Protein AF-A0A6C0B3F9-F1 (afdb_monomer_lite)

Foldseek 3Di:
DEEEEAPDDPLVVLCVVWPDEQCPPQLVCSLVVLVVCLVPPQATEYENEEDLDQVRHDPVSLVSNVSSLVRYHYYYYYNDPVSNDPSVVVSHPYYHDDDPPDPDPPPDCPPDDDPDDD

Structure (mmCIF, N/CA/C/O backbone):
data_AF-A0A6C0B3F9-F1
#
_entry.id   AF-A0A6C0B3F9-F1
#
loop_
_atom_site.group_PDB
_ato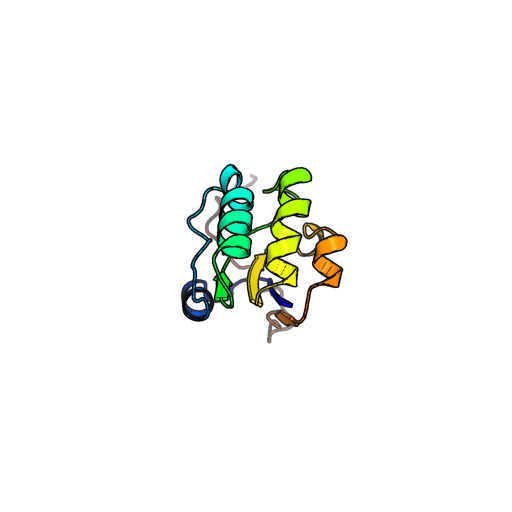m_site.id
_atom_site.type_symbol
_atom_site.label_atom_id
_atom_site.label_alt_id
_atom_site.label_comp_id
_atom_site.label_asym_id
_atom_site.label_entity_id
_atom_site.label_seq_id
_atom_site.pdbx_PDB_ins_code
_atom_site.Cartn_x
_atom_site.Cartn_y
_atom_si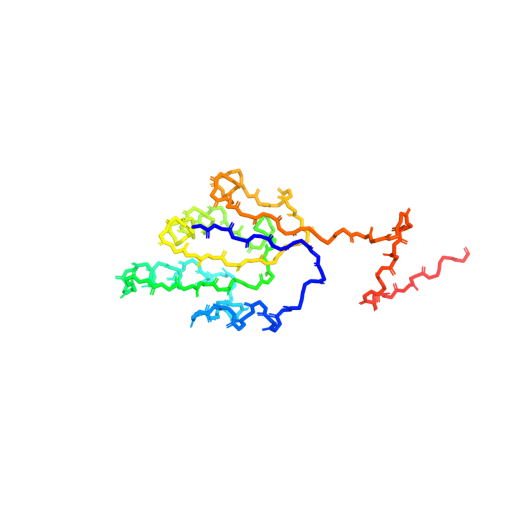te.Cartn_z
_atom_site.occupancy
_atom_site.B_iso_or_equiv
_atom_site.auth_seq_id
_atom_site.auth_comp_id
_atom_site.auth_asym_id
_atom_site.auth_atom_id
_atom_site.pdbx_PDB_model_num
ATOM 1 N N . MET A 1 1 ? 0.200 5.330 7.526 1.00 89.94 1 MET A N 1
ATOM 2 C CA . MET A 1 1 ? 1.395 4.638 8.054 1.00 89.94 1 MET A CA 1
ATOM 3 C C . MET A 1 1 ? 1.841 3.627 7.011 1.00 89.94 1 MET A C 1
ATOM 5 O O . MET A 1 1 ? 1.064 2.725 6.718 1.00 89.94 1 MET A O 1
ATOM 9 N N . LEU A 1 2 ? 3.006 3.812 6.378 1.00 97.25 2 LEU A N 1
ATOM 10 C CA . LEU A 1 2 ? 3.464 2.939 5.287 1.00 97.25 2 LEU A CA 1
ATOM 11 C C . LEU A 1 2 ? 4.559 1.968 5.754 1.00 97.25 2 LEU A C 1
ATOM 13 O O . LEU A 1 2 ? 5.630 2.387 6.187 1.00 97.25 2 LEU A O 1
ATOM 17 N N . HIS A 1 3 ? 4.293 0.673 5.606 1.00 97.00 3 HIS A N 1
ATOM 18 C CA . HIS A 1 3 ? 5.222 -0.432 5.820 1.00 97.00 3 HIS A CA 1
ATOM 19 C C . HIS A 1 3 ? 5.731 -0.937 4.469 1.00 97.00 3 HIS A C 1
ATOM 21 O O . HIS A 1 3 ? 4.965 -1.469 3.660 1.00 97.00 3 HIS A O 1
ATOM 27 N N . VAL A 1 4 ? 7.032 -0.784 4.229 1.00 96.38 4 VAL A N 1
ATOM 28 C CA . VAL A 1 4 ? 7.670 -1.159 2.960 1.00 96.38 4 VAL A CA 1
ATOM 29 C C . VAL A 1 4 ? 8.553 -2.379 3.166 1.00 96.38 4 VAL A C 1
ATOM 31 O O . VAL A 1 4 ? 9.428 -2.366 4.027 1.00 96.38 4 VAL A O 1
ATOM 34 N N . TYR A 1 5 ? 8.348 -3.414 2.361 1.00 94.56 5 TYR A N 1
ATOM 35 C CA . TYR A 1 5 ? 9.119 -4.654 2.387 1.00 94.56 5 TYR A CA 1
ATOM 36 C C . TYR A 1 5 ? 10.024 -4.726 1.156 1.00 94.56 5 TYR A C 1
ATOM 38 O O . TYR A 1 5 ? 9.531 -4.715 0.028 1.00 94.56 5 TYR A O 1
ATOM 46 N N . LEU A 1 6 ? 11.338 -4.800 1.374 1.00 90.19 6 LEU A N 1
ATOM 47 C CA . LEU A 1 6 ? 12.333 -4.967 0.317 1.00 90.19 6 LEU A CA 1
ATOM 48 C C . LEU A 1 6 ? 12.736 -6.436 0.188 1.00 90.19 6 LEU A C 1
ATOM 50 O O . LEU A 1 6 ? 13.299 -6.989 1.132 1.00 90.19 6 LEU A O 1
ATOM 54 N N . TYR A 1 7 ? 12.533 -7.000 -1.010 1.00 75.94 7 TYR A N 1
ATOM 55 C CA . TYR A 1 7 ? 12.922 -8.361 -1.424 1.00 75.94 7 TYR A CA 1
ATOM 56 C C . TYR A 1 7 ? 12.281 -9.516 -0.635 1.00 75.94 7 TYR A C 1
ATOM 58 O O . TYR A 1 7 ? 12.077 -9.420 0.565 1.00 75.94 7 TYR A O 1
ATOM 66 N N . ASP A 1 8 ? 12.024 -10.639 -1.320 1.00 69.12 8 ASP A N 1
ATOM 67 C CA . ASP A 1 8 ? 11.819 -12.011 -0.797 1.00 69.12 8 ASP A CA 1
ATOM 68 C C . ASP A 1 8 ? 11.177 -12.141 0.606 1.00 69.12 8 ASP A C 1
ATOM 70 O O . ASP A 1 8 ? 11.617 -12.911 1.470 1.00 69.12 8 ASP A O 1
ATOM 74 N N . HIS A 1 9 ? 10.141 -11.338 0.841 1.00 80.69 9 HIS A N 1
ATOM 75 C CA . HIS A 1 9 ? 9.211 -11.489 1.944 1.00 80.69 9 HIS A CA 1
ATOM 76 C C . HIS A 1 9 ? 8.042 -12.334 1.447 1.00 80.69 9 HIS A C 1
ATOM 78 O O . HIS A 1 9 ? 7.580 -12.159 0.318 1.00 80.69 9 HIS A O 1
ATOM 84 N N . SER A 1 10 ? 7.545 -13.235 2.296 1.00 88.06 10 SER A N 1
ATOM 85 C CA . SER A 1 10 ? 6.404 -14.078 1.948 1.00 88.06 10 SER A CA 1
ATOM 86 C C . SER A 1 10 ? 5.178 -13.212 1.667 1.00 88.06 10 SER A C 1
ATOM 88 O O . SER A 1 10 ? 4.601 -12.603 2.570 1.00 88.06 10 SER A O 1
ATOM 90 N N . PHE A 1 11 ? 4.778 -13.162 0.396 1.00 90.38 11 PHE A N 1
ATOM 91 C CA . PHE A 1 11 ? 3.601 -12.425 -0.050 1.00 90.38 11 PHE A CA 1
ATOM 92 C C . PHE A 1 11 ? 2.349 -12.858 0.716 1.00 90.38 11 PHE A C 1
ATOM 94 O O . PHE A 1 11 ? 1.559 -12.017 1.135 1.00 90.38 11 PHE A O 1
ATOM 101 N N . GLU A 1 12 ? 2.191 -14.165 0.940 1.00 91.62 12 GLU A N 1
ATOM 102 C CA . GLU A 1 12 ? 1.023 -14.721 1.621 1.00 91.62 12 GLU A CA 1
ATOM 103 C C . GLU A 1 12 ? 0.961 -14.291 3.091 1.00 91.62 12 GLU A C 1
ATOM 105 O O . GLU A 1 12 ? -0.097 -13.882 3.564 1.00 91.62 12 GLU A O 1
ATOM 110 N N . GLU A 1 13 ? 2.094 -14.298 3.797 1.00 90.56 13 GLU A N 1
ATOM 111 C CA . GLU A 1 13 ? 2.154 -13.831 5.189 1.00 90.56 13 GLU A CA 1
ATOM 112 C C . GLU A 1 13 ? 1.831 -12.340 5.302 1.00 90.56 13 GLU A C 1
ATOM 114 O O . GLU A 1 13 ? 1.144 -11.920 6.232 1.00 90.56 13 GLU A O 1
ATOM 119 N N . LEU A 1 14 ? 2.318 -11.523 4.363 1.00 91.81 14 LEU A N 1
ATOM 120 C CA . LEU A 1 14 ? 2.032 -10.089 4.352 1.00 91.81 14 LEU A CA 1
ATOM 121 C C . LEU A 1 14 ? 0.576 -9.805 3.999 1.00 91.81 14 LEU A C 1
ATOM 123 O O . LEU A 1 14 ? -0.059 -8.980 4.654 1.00 91.81 14 LEU A O 1
ATOM 127 N N . ARG A 1 15 ? 0.024 -10.532 3.027 1.00 94.56 15 ARG A N 1
ATOM 128 C CA . ARG A 1 15 ? -1.384 -10.427 2.648 1.00 94.56 15 ARG A CA 1
ATOM 129 C C . ARG A 1 15 ? -2.310 -10.716 3.827 1.00 94.56 15 ARG A C 1
ATOM 131 O O . ARG A 1 15 ? -3.292 -10.007 4.007 1.00 94.56 15 ARG A O 1
ATOM 138 N N . GLN A 1 16 ? -1.981 -11.708 4.653 1.00 94.69 16 GLN A N 1
ATOM 139 C CA . GLN A 1 16 ? -2.777 -12.080 5.829 1.00 94.69 16 GLN A CA 1
ATOM 140 C C . GLN A 1 16 ? -2.825 -11.000 6.921 1.00 94.69 16 GLN A C 1
ATOM 142 O O . GLN A 1 16 ? -3.713 -11.043 7.770 1.00 94.69 16 GLN A O 1
ATOM 147 N N . LYS A 1 17 ? -1.909 -10.021 6.907 1.00 90.69 17 LYS A N 1
ATOM 148 C CA . LYS A 1 17 ? -1.945 -8.877 7.836 1.00 90.69 17 LYS A CA 1
ATOM 149 C C . LYS A 1 17 ? -2.992 -7.838 7.448 1.00 90.69 17 LYS A C 1
ATOM 151 O O . LYS A 1 17 ? -3.428 -7.069 8.300 1.00 90.69 17 LYS A O 1
ATOM 156 N N . ALA A 1 18 ? -3.382 -7.792 6.177 1.00 95.81 18 ALA A N 1
ATOM 157 C CA . ALA A 1 18 ? -4.292 -6.778 5.680 1.00 95.81 18 ALA A CA 1
ATOM 158 C C . ALA A 1 18 ? -5.758 -7.174 5.829 1.00 95.81 18 ALA A C 1
ATOM 160 O O . ALA A 1 18 ? -6.155 -8.325 5.664 1.00 95.81 18 ALA A O 1
ATOM 161 N N . THR A 1 19 ? -6.583 -6.164 6.094 1.00 97.12 19 TH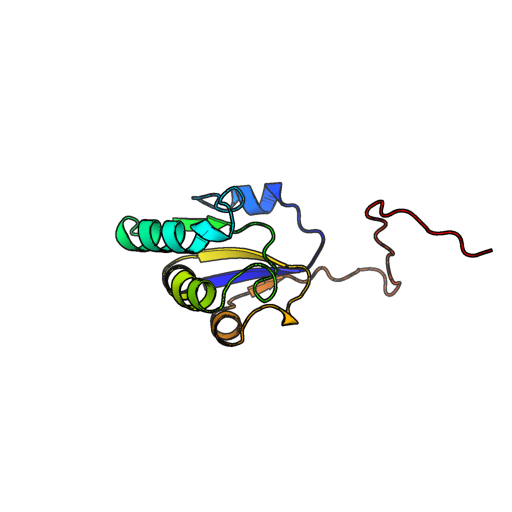R A N 1
ATOM 162 C CA . THR A 1 19 ? -8.041 -6.288 6.057 1.00 97.12 19 THR A CA 1
ATOM 163 C C . THR A 1 19 ? -8.548 -6.296 4.616 1.00 97.12 19 THR A C 1
ATOM 165 O O . THR A 1 19 ? -9.549 -6.943 4.322 1.00 97.12 19 THR A O 1
ATOM 168 N N . ILE A 1 20 ? -7.869 -5.566 3.724 1.00 97.38 20 ILE A N 1
ATOM 169 C CA . ILE A 1 20 ? -8.226 -5.450 2.309 1.00 97.38 20 ILE A CA 1
ATOM 170 C C . ILE A 1 20 ? -6.989 -5.743 1.453 1.00 97.38 20 ILE A C 1
ATOM 172 O O . ILE A 1 20 ? -5.974 -5.046 1.529 1.00 97.38 20 ILE A O 1
ATOM 176 N N . ASP A 1 21 ? -7.100 -6.780 0.624 1.00 97.19 21 ASP A N 1
ATOM 177 C CA . ASP A 1 21 ? -6.093 -7.157 -0.366 1.00 97.19 21 ASP A CA 1
ATOM 178 C C . ASP A 1 21 ? -6.297 -6.357 -1.661 1.00 97.19 21 ASP A C 1
ATOM 180 O O . ASP A 1 21 ? -7.210 -6.631 -2.441 1.00 97.19 21 ASP A O 1
ATOM 184 N N . MET A 1 22 ? -5.429 -5.374 -1.889 1.00 97.19 22 MET A N 1
ATOM 185 C CA . MET A 1 22 ? -5.438 -4.516 -3.077 1.00 97.19 22 MET A CA 1
ATOM 186 C C . MET A 1 22 ? -4.537 -5.060 -4.191 1.00 97.19 22 MET A C 1
ATOM 188 O O . MET A 1 22 ? -4.557 -4.531 -5.298 1.00 97.19 22 MET A O 1
ATOM 192 N N . SER A 1 23 ? -3.763 -6.121 -3.935 1.00 95.31 23 SER A N 1
ATOM 193 C CA . SER A 1 23 ? -2.757 -6.645 -4.874 1.00 95.31 23 SER A CA 1
ATOM 194 C C . SER A 1 23 ? -3.342 -7.202 -6.176 1.00 95.31 23 SER A C 1
ATOM 196 O O . SER A 1 23 ? -2.632 -7.391 -7.160 1.00 95.31 23 SER A O 1
ATOM 198 N N . LYS A 1 24 ? -4.650 -7.471 -6.189 1.00 92.12 24 LYS A N 1
ATOM 199 C CA . LYS A 1 24 ? -5.393 -7.961 -7.357 1.00 92.12 24 LYS A CA 1
ATOM 200 C C . LYS A 1 24 ? -6.036 -6.845 -8.171 1.00 92.12 24 LYS A C 1
ATOM 202 O O . LYS A 1 24 ? -6.628 -7.123 -9.215 1.00 92.12 24 LYS A O 1
ATOM 207 N N . ILE A 1 25 ? -5.981 -5.608 -7.681 1.00 95.50 25 ILE A N 1
ATOM 208 C CA . ILE A 1 25 ? -6.550 -4.457 -8.369 1.00 95.50 25 ILE A CA 1
ATOM 209 C C . ILE A 1 25 ? -5.564 -4.028 -9.458 1.00 95.50 25 ILE A C 1
ATOM 211 O O . ILE A 1 25 ? -4.405 -3.750 -9.149 1.00 95.50 25 ILE A O 1
ATOM 215 N N . PRO A 1 26 ? -5.996 -3.966 -10.731 1.00 94.31 26 PRO A N 1
ATOM 216 C CA . PRO A 1 26 ? -5.166 -3.426 -11.799 1.00 94.31 26 PRO A CA 1
ATOM 217 C C . PRO A 1 26 ? -4.669 -2.020 -11.462 1.00 94.31 26 PRO A C 1
ATOM 219 O O . PRO A 1 26 ? -5.407 -1.211 -10.894 1.00 94.31 26 PRO A O 1
ATOM 222 N N . THR A 1 27 ? -3.414 -1.727 -11.792 1.00 91.75 27 THR A N 1
ATOM 223 C CA . THR A 1 27 ? -2.737 -0.514 -11.321 1.00 91.75 27 THR A CA 1
ATOM 224 C C . THR A 1 27 ? -3.390 0.781 -11.817 1.00 91.75 27 THR A C 1
ATOM 226 O O . THR A 1 27 ? -3.406 1.779 -11.098 1.00 91.75 27 THR A O 1
ATOM 229 N N . ASP A 1 28 ? -4.018 0.747 -12.992 1.00 91.75 28 ASP A N 1
ATOM 230 C CA . ASP A 1 28 ? -4.816 1.837 -13.562 1.00 91.75 28 ASP A CA 1
ATOM 231 C C . ASP A 1 28 ? -6.080 2.160 -12.745 1.00 91.75 28 ASP A C 1
ATOM 233 O O . ASP A 1 28 ? -6.565 3.287 -12.795 1.00 91.75 28 ASP A O 1
ATOM 237 N N . ARG A 1 29 ? -6.579 1.207 -11.947 1.00 96.31 29 ARG A N 1
ATOM 238 C CA . ARG A 1 29 ? -7.757 1.362 -11.072 1.00 96.31 29 ARG A CA 1
ATOM 239 C C . ARG A 1 29 ? -7.421 1.463 -9.586 1.00 96.31 29 ARG A C 1
ATOM 241 O O . ARG A 1 29 ? -8.300 1.750 -8.776 1.00 96.31 29 ARG A O 1
ATOM 248 N N . LEU A 1 30 ? -6.159 1.254 -9.211 1.00 97.31 30 LEU A N 1
ATOM 249 C CA . LEU A 1 30 ? -5.727 1.235 -7.811 1.00 97.31 30 LEU A CA 1
ATOM 250 C C . LEU A 1 30 ? -6.037 2.554 -7.087 1.00 97.31 30 LEU A C 1
ATOM 252 O O . LEU A 1 30 ? -6.455 2.541 -5.930 1.00 97.31 30 LEU A O 1
ATOM 256 N N . ALA A 1 31 ? -5.869 3.689 -7.772 1.00 97.81 31 ALA A N 1
ATOM 257 C CA . ALA A 1 31 ? -6.170 5.006 -7.215 1.00 97.81 31 ALA A CA 1
ATOM 258 C C . ALA A 1 31 ? -7.668 5.208 -6.944 1.00 97.81 31 ALA A C 1
ATOM 260 O O . ALA A 1 31 ? -8.026 5.752 -5.901 1.00 97.81 31 ALA A O 1
ATOM 261 N N . ASP A 1 32 ? -8.534 4.743 -7.846 1.00 98.06 32 ASP A N 1
ATOM 262 C CA . ASP A 1 32 ? -9.986 4.842 -7.674 1.00 98.06 32 ASP A CA 1
ATOM 263 C C . ASP A 1 32 ? -10.456 3.992 -6.489 1.00 98.06 32 ASP A C 1
ATOM 265 O O . ASP A 1 32 ? -11.244 4.453 -5.663 1.00 98.06 32 ASP A O 1
ATOM 269 N N . GLU A 1 33 ? -9.912 2.782 -6.349 1.00 98.19 33 GLU A N 1
ATOM 270 C CA . GLU A 1 33 ? -10.245 1.912 -5.222 1.00 98.19 33 GLU A CA 1
ATOM 271 C C . GLU A 1 33 ? -9.737 2.482 -3.889 1.00 98.19 33 GLU A C 1
ATOM 273 O O . GLU A 1 33 ? -10.448 2.456 -2.885 1.00 98.19 33 GLU A O 1
ATOM 278 N N . CYS A 1 34 ? -8.547 3.090 -3.877 1.00 98.06 34 CYS A N 1
ATOM 279 C CA . CYS A 1 34 ? -8.054 3.816 -2.706 1.00 98.06 34 CYS A CA 1
ATOM 280 C C . CYS A 1 34 ? -8.993 4.962 -2.305 1.00 98.06 34 CYS A C 1
ATOM 282 O O . CYS A 1 34 ? -9.294 5.116 -1.120 1.00 98.06 34 CYS A O 1
ATOM 284 N N . ASP A 1 35 ? -9.481 5.746 -3.269 1.00 98.25 35 ASP A N 1
ATOM 285 C CA . ASP A 1 35 ? -10.406 6.849 -3.000 1.00 98.25 35 ASP A CA 1
ATOM 286 C C . ASP A 1 35 ? -11.747 6.334 -2.450 1.00 98.25 35 ASP A C 1
ATOM 288 O O . ASP A 1 35 ? -12.252 6.867 -1.456 1.00 98.25 35 ASP A O 1
ATOM 292 N N . ASN A 1 36 ? -12.281 5.247 -3.016 1.00 98.12 36 ASN A N 1
ATOM 293 C CA . ASN A 1 36 ? -13.483 4.581 -2.509 1.00 98.12 36 ASN A CA 1
ATOM 294 C C . ASN A 1 36 ? -13.300 4.122 -1.057 1.00 98.12 36 ASN A C 1
ATOM 296 O O . ASN A 1 36 ? -14.151 4.387 -0.202 1.00 98.12 36 ASN A O 1
ATOM 300 N N . ILE A 1 37 ? -12.177 3.475 -0.743 1.00 97.94 37 ILE A N 1
ATOM 301 C CA . ILE A 1 37 ? -11.888 3.006 0.614 1.00 97.94 37 ILE A CA 1
ATOM 302 C C . ILE A 1 37 ? -11.760 4.187 1.576 1.00 97.94 37 ILE A C 1
ATOM 304 O O . ILE A 1 37 ? -12.362 4.165 2.651 1.00 97.94 37 ILE A O 1
ATOM 308 N N . VAL A 1 38 ? -11.044 5.245 1.184 1.00 97.88 38 VAL A N 1
ATOM 309 C CA . VAL A 1 38 ? -10.901 6.468 1.985 1.00 97.88 38 VAL A CA 1
ATOM 310 C C . VAL A 1 38 ? -12.258 7.086 2.312 1.00 97.88 38 VAL A C 1
ATOM 312 O O . VAL A 1 38 ? -12.437 7.552 3.438 1.00 97.88 38 VAL A O 1
ATOM 315 N N . GLN A 1 39 ? -13.218 7.069 1.390 1.00 97.75 39 GLN A N 1
ATOM 316 C CA . GLN A 1 39 ? -14.549 7.633 1.621 1.00 97.75 39 GLN A CA 1
ATOM 317 C C . GLN A 1 39 ? -15.418 6.777 2.554 1.00 97.75 39 GLN A C 1
ATOM 319 O O . GLN A 1 39 ? -16.121 7.325 3.401 1.00 97.75 39 GLN A O 1
ATOM 324 N N . HIS A 1 40 ? -15.359 5.449 2.435 1.00 97.50 40 HIS A N 1
ATOM 325 C CA . HIS A 1 40 ? -16.338 4.560 3.076 1.00 97.50 40 HIS A CA 1
ATOM 326 C C . HIS A 1 40 ? -15.824 3.871 4.346 1.00 97.50 40 HIS A C 1
ATOM 328 O O . HIS A 1 40 ? -16.620 3.494 5.208 1.00 97.50 40 HIS A O 1
ATOM 334 N N . HIS A 1 41 ? -14.507 3.730 4.506 1.00 96.75 41 HIS A N 1
ATOM 335 C CA . HIS A 1 41 ? -13.915 3.015 5.634 1.00 96.75 41 HIS A CA 1
ATOM 336 C C . HIS A 1 41 ? -13.399 3.981 6.706 1.00 96.75 41 HIS A C 1
ATOM 338 O O . HIS A 1 41 ? -12.757 5.004 6.434 1.00 96.75 41 HIS A O 1
ATOM 344 N N . LYS A 1 42 ? -13.686 3.642 7.968 1.00 95.25 42 LYS A N 1
ATOM 345 C CA . LYS A 1 42 ? -13.180 4.374 9.140 1.00 95.25 42 LYS A CA 1
ATOM 346 C C . LYS A 1 42 ? -11.768 3.933 9.522 1.00 95.25 42 LYS A C 1
ATOM 348 O O . LYS A 1 42 ? -10.958 4.774 9.885 1.00 95.25 42 LYS A O 1
ATOM 353 N N . SER A 1 43 ? -11.494 2.634 9.424 1.00 95.62 43 SER A N 1
ATOM 354 C CA . SER A 1 43 ? -10.200 2.010 9.693 1.00 95.62 43 SER A CA 1
ATOM 355 C C . SER A 1 43 ? -10.080 0.738 8.856 1.00 95.62 43 SER A C 1
ATOM 357 O O . SER A 1 43 ? -11.064 0.011 8.711 1.00 95.62 43 SER A O 1
ATOM 359 N N . CYS A 1 44 ? -8.900 0.499 8.295 1.00 97.06 44 CYS A N 1
ATOM 360 C CA . CYS A 1 44 ? -8.533 -0.727 7.598 1.00 97.06 44 CYS A CA 1
ATOM 361 C C . CYS A 1 44 ? -7.009 -0.806 7.460 1.00 97.06 44 CYS A C 1
ATOM 363 O O . CYS A 1 44 ? -6.323 0.217 7.526 1.00 97.06 44 CYS A O 1
ATOM 365 N N . ILE A 1 45 ? -6.510 -2.016 7.221 1.00 98.06 45 ILE A N 1
ATOM 366 C CA . ILE A 1 45 ? -5.127 -2.273 6.818 1.00 98.06 45 ILE A CA 1
ATOM 367 C C . ILE A 1 45 ? -5.146 -2.690 5.348 1.00 98.06 45 ILE A C 1
ATOM 369 O O . ILE A 1 45 ? -5.868 -3.624 4.984 1.00 98.06 45 ILE A O 1
ATOM 373 N N . LEU A 1 46 ? -4.386 -1.993 4.507 1.00 98.25 46 LEU A N 1
ATOM 374 C CA . LEU A 1 46 ? -4.314 -2.245 3.069 1.00 98.25 46 LEU A CA 1
ATOM 375 C C . LEU A 1 46 ? -3.040 -3.008 2.721 1.00 98.25 46 LEU A C 1
ATOM 377 O O . LEU A 1 46 ? -1.965 -2.687 3.225 1.00 98.25 46 LEU A O 1
ATOM 381 N N . PHE A 1 47 ? -3.141 -3.967 1.806 1.00 98.06 47 PHE A N 1
ATOM 382 C CA . PHE A 1 47 ? -1.974 -4.600 1.195 1.00 98.06 47 PHE A CA 1
ATOM 383 C C . PHE A 1 47 ? -1.948 -4.329 -0.302 1.00 98.06 47 PHE A C 1
ATOM 385 O O . PHE A 1 47 ? -2.800 -4.823 -1.034 1.00 98.06 47 PHE A O 1
ATOM 392 N N . PHE A 1 48 ? -0.967 -3.553 -0.758 1.00 97.06 48 PHE A N 1
ATOM 393 C CA . PHE A 1 48 ? -0.803 -3.206 -2.173 1.00 97.06 48 PHE A CA 1
ATOM 394 C C . PHE A 1 48 ? -0.109 -4.300 -2.989 1.00 97.06 48 PHE A C 1
ATOM 396 O O . PHE A 1 48 ? -0.119 -4.239 -4.214 1.00 97.06 48 PHE A O 1
ATOM 403 N N . GLY A 1 49 ? 0.461 -5.321 -2.344 1.00 95.06 49 GLY A N 1
ATOM 404 C CA . GLY A 1 49 ? 1.263 -6.323 -3.040 1.00 95.06 49 GLY A CA 1
ATOM 405 C C . GLY A 1 49 ? 2.576 -5.743 -3.561 1.00 95.06 49 GLY A C 1
ATOM 406 O O . GLY A 1 49 ? 3.158 -4.859 -2.930 1.00 95.06 49 GLY A O 1
ATOM 407 N N . TYR A 1 50 ? 3.044 -6.270 -4.694 1.00 93.94 50 TYR A N 1
ATOM 408 C CA . TYR A 1 50 ? 4.226 -5.763 -5.387 1.00 93.94 50 TYR A CA 1
ATOM 409 C C . TYR A 1 50 ? 3.890 -4.475 -6.135 1.00 93.94 50 TYR A C 1
ATOM 411 O O . TYR A 1 50 ? 3.017 -4.472 -7.003 1.00 93.94 50 TYR A O 1
ATOM 419 N N . LEU A 1 51 ? 4.590 -3.392 -5.799 1.00 94.44 51 LEU A N 1
ATOM 420 C CA . LEU A 1 51 ? 4.367 -2.084 -6.395 1.00 94.44 51 LEU A CA 1
ATOM 421 C C . LEU A 1 51 ? 5.672 -1.283 -6.464 1.00 94.44 51 LEU A C 1
ATOM 423 O O . LEU A 1 51 ? 6.100 -0.692 -5.474 1.00 94.44 51 LEU A O 1
ATOM 427 N N . ASP A 1 52 ? 6.265 -1.207 -7.652 1.00 94.38 52 ASP A N 1
ATOM 428 C CA . ASP A 1 52 ? 7.353 -0.270 -7.940 1.00 94.38 52 ASP A CA 1
ATOM 429 C C . ASP A 1 52 ? 6.756 1.018 -8.523 1.00 94.38 52 ASP A C 1
ATOM 431 O O . ASP A 1 52 ? 6.474 1.133 -9.719 1.00 94.38 52 ASP A O 1
ATOM 435 N N . VAL A 1 53 ? 6.495 1.974 -7.628 1.00 93.56 53 VAL A N 1
ATOM 436 C CA . VAL A 1 53 ? 5.620 3.136 -7.858 1.00 93.56 53 VAL A CA 1
ATOM 437 C C . VAL A 1 53 ? 6.009 3.918 -9.112 1.00 93.56 53 VAL A C 1
ATOM 439 O O . VAL A 1 53 ? 5.170 4.088 -9.990 1.00 93.56 53 VAL A O 1
ATOM 442 N N . GLY A 1 54 ? 7.281 4.301 -9.236 1.00 90.81 54 GLY A N 1
ATOM 443 C CA . GLY A 1 54 ? 7.772 5.128 -10.340 1.00 90.81 54 GLY A CA 1
ATOM 444 C C . GLY A 1 54 ? 7.738 4.478 -11.728 1.00 90.81 54 GLY A C 1
ATOM 445 O O . GLY A 1 54 ? 7.990 5.170 -12.712 1.00 90.81 54 GLY A O 1
ATOM 446 N N . TRP A 1 55 ? 7.437 3.179 -11.833 1.00 90.56 55 TRP A N 1
ATOM 447 C CA . TRP A 1 55 ? 7.208 2.515 -13.125 1.00 90.56 55 TRP A CA 1
ATOM 448 C C . TRP A 1 55 ? 5.776 2.040 -13.320 1.00 90.56 55 TRP A C 1
ATOM 450 O O . TRP A 1 55 ? 5.328 1.926 -14.458 1.00 90.56 55 TRP A O 1
ATOM 460 N N . MET A 1 56 ? 5.066 1.729 -12.237 1.00 94.25 56 MET A N 1
ATOM 461 C CA . MET A 1 56 ? 3.737 1.130 -12.314 1.00 94.25 56 MET A CA 1
ATOM 462 C C . MET A 1 56 ? 2.612 2.165 -12.236 1.00 94.25 56 MET A C 1
ATOM 464 O O . MET A 1 56 ? 1.511 1.888 -12.707 1.00 94.25 56 MET A O 1
ATOM 468 N N . LEU A 1 57 ? 2.852 3.339 -11.645 1.00 95.38 57 LEU A N 1
ATOM 469 C CA . LEU A 1 57 ? 1.826 4.354 -11.417 1.00 95.38 57 LEU A CA 1
ATOM 470 C C . LEU A 1 57 ? 2.081 5.631 -12.212 1.00 95.38 57 LEU A C 1
ATOM 472 O O . LEU A 1 57 ? 3.197 6.129 -12.310 1.00 95.38 57 LEU A O 1
ATOM 476 N N . ASP A 1 58 ? 0.993 6.216 -12.710 1.00 94.69 58 ASP A N 1
ATOM 477 C CA . ASP A 1 58 ? 1.018 7.583 -13.215 1.00 94.69 58 ASP A CA 1
ATOM 478 C C . ASP A 1 58 ? 1.170 8.581 -12.054 1.00 94.69 58 ASP A C 1
ATOM 480 O O . ASP A 1 58 ? 0.527 8.404 -11.011 1.00 94.69 58 ASP A O 1
ATOM 484 N N . PRO A 1 59 ? 1.862 9.724 -12.242 1.00 93.00 59 PRO A N 1
ATOM 485 C CA . PRO A 1 59 ? 2.040 10.733 -11.190 1.00 93.00 59 PRO A CA 1
ATOM 486 C C . PRO A 1 59 ? 0.728 11.231 -10.557 1.00 93.00 59 PRO A C 1
ATOM 488 O O . PRO A 1 59 ? 0.672 11.593 -9.380 1.00 93.00 59 PRO A O 1
ATOM 491 N N . LYS A 1 60 ? -0.370 11.234 -11.328 1.00 94.81 60 LYS A N 1
ATOM 492 C CA . LYS A 1 60 ? -1.709 11.581 -10.823 1.00 94.81 60 LYS A CA 1
ATOM 493 C C . LYS A 1 60 ? -2.247 10.527 -9.852 1.00 94.81 60 LYS A C 1
ATOM 495 O O . LYS A 1 60 ? -2.888 10.884 -8.865 1.00 94.81 60 LYS A O 1
ATOM 500 N N . HIS A 1 61 ? -1.998 9.249 -10.121 1.00 96.56 61 HIS A N 1
ATOM 501 C CA . HIS A 1 61 ? -2.403 8.144 -9.255 1.00 96.56 61 HIS A CA 1
ATOM 502 C C . HIS A 1 61 ? -1.560 8.113 -7.981 1.00 96.56 61 HIS A C 1
ATOM 504 O O . HIS A 1 61 ? -2.120 7.971 -6.896 1.00 96.56 61 HIS A O 1
ATOM 510 N N . GLU A 1 62 ? -0.253 8.372 -8.083 1.00 94.94 62 GLU A N 1
ATOM 511 C CA . GLU A 1 62 ? 0.634 8.495 -6.918 1.00 94.94 62 GLU A CA 1
ATOM 512 C C . GLU A 1 62 ? 0.125 9.531 -5.904 1.00 94.94 62 GLU A C 1
ATOM 514 O O . GLU A 1 62 ? 0.068 9.276 -4.695 1.00 94.94 62 GLU A O 1
ATOM 519 N N . ALA A 1 63 ? -0.274 10.708 -6.398 1.00 95.19 63 ALA A N 1
ATOM 520 C CA . ALA A 1 63 ? -0.779 11.793 -5.564 1.00 95.19 63 ALA A CA 1
ATOM 521 C C . ALA A 1 63 ? -2.086 11.420 -4.846 1.00 95.19 63 ALA A C 1
ATOM 523 O O . ALA A 1 63 ? -2.263 11.776 -3.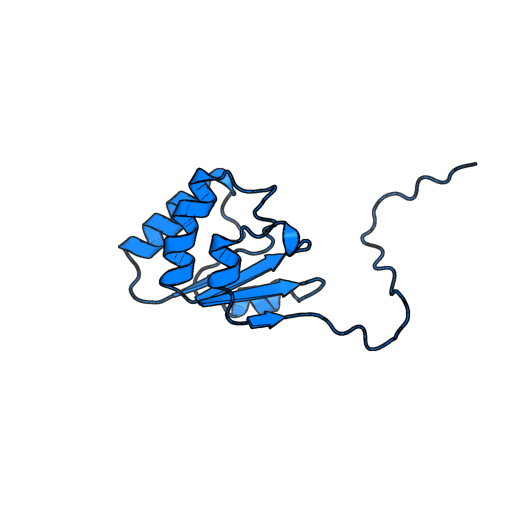680 1.00 95.19 63 ALA A O 1
ATOM 524 N N . ARG A 1 64 ? -2.983 10.689 -5.521 1.00 97.12 64 ARG A N 1
ATOM 525 C CA . ARG A 1 64 ? -4.276 10.250 -4.970 1.00 97.12 64 ARG A CA 1
ATOM 526 C C . ARG A 1 64 ? -4.105 9.154 -3.921 1.00 97.12 64 ARG A C 1
ATOM 528 O O . ARG A 1 64 ? -4.584 9.301 -2.799 1.00 97.12 64 ARG A O 1
ATOM 535 N N . ILE A 1 65 ? -3.341 8.109 -4.239 1.00 97.88 65 ILE A N 1
ATOM 536 C CA . ILE A 1 65 ? -3.097 6.966 -3.343 1.00 97.88 65 ILE A CA 1
ATOM 537 C C . ILE A 1 65 ? -2.433 7.412 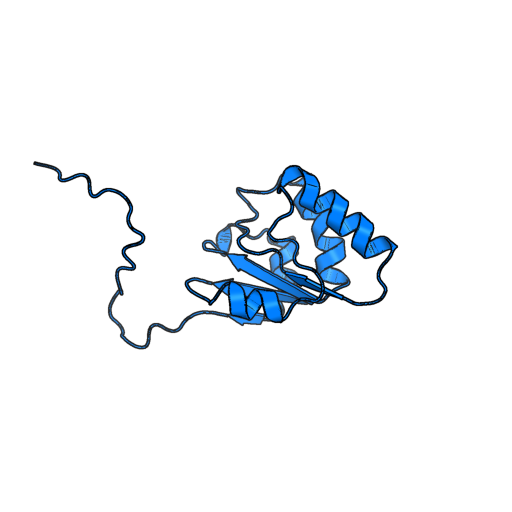-2.029 1.00 97.88 65 ILE A C 1
ATOM 539 O O . ILE A 1 65 ? -2.705 6.844 -0.969 1.00 97.88 65 ILE A O 1
ATOM 543 N N . ARG A 1 66 ? -1.642 8.496 -2.048 1.00 96.44 66 ARG A N 1
ATOM 544 C CA . ARG A 1 66 ? -1.071 9.090 -0.828 1.00 96.44 66 ARG A CA 1
ATOM 545 C C . ARG A 1 66 ? -2.125 9.412 0.240 1.00 96.44 66 ARG A C 1
ATOM 547 O O . ARG A 1 66 ? -1.824 9.334 1.430 1.00 96.44 66 ARG A O 1
ATOM 554 N N . ASN A 1 67 ? -3.356 9.747 -0.150 1.00 96.62 67 ASN A N 1
ATOM 555 C CA . ASN A 1 67 ? -4.441 10.003 0.800 1.00 96.62 67 ASN A CA 1
ATOM 556 C C . ASN A 1 67 ? -4.799 8.748 1.610 1.00 96.62 67 ASN A C 1
ATOM 558 O O . ASN A 1 67 ? -4.993 8.843 2.822 1.00 96.62 67 ASN A O 1
ATOM 562 N N . ALA A 1 68 ? -4.813 7.574 0.971 1.00 97.62 68 ALA A N 1
ATOM 563 C CA . ALA A 1 68 ? -5.007 6.300 1.658 1.00 97.62 68 ALA A CA 1
ATOM 564 C C . ALA A 1 68 ? -3.824 5.979 2.580 1.00 97.62 68 ALA A C 1
ATOM 566 O O . ALA A 1 68 ? -4.039 5.631 3.737 1.00 97.62 68 ALA A O 1
ATOM 567 N N . ILE A 1 69 ? -2.587 6.201 2.119 1.00 97.88 69 ILE A N 1
ATOM 568 C CA . ILE A 1 69 ? -1.366 5.978 2.916 1.00 97.88 69 ILE A CA 1
ATOM 569 C C . ILE A 1 69 ? -1.342 6.829 4.194 1.00 97.88 69 ILE A C 1
ATOM 571 O O . ILE A 1 69 ? -0.884 6.376 5.244 1.00 97.88 69 ILE A O 1
ATOM 575 N N . ARG A 1 70 ? -1.845 8.063 4.133 1.00 96.75 70 ARG A N 1
ATOM 576 C CA . ARG A 1 70 ? -1.929 8.960 5.297 1.00 96.75 70 ARG A CA 1
ATOM 577 C C . ARG A 1 70 ? -3.028 8.571 6.278 1.00 96.75 70 ARG A C 1
ATOM 579 O O . ARG A 1 70 ? -2.885 8.820 7.471 1.00 96.75 70 ARG A O 1
ATOM 586 N N . LYS A 1 71 ? -4.125 7.995 5.782 1.00 97.38 71 LYS A N 1
ATOM 587 C CA . LYS A 1 71 ? -5.296 7.646 6.595 1.00 97.38 71 LYS A CA 1
ATOM 588 C C . LYS A 1 71 ? -5.201 6.249 7.212 1.00 97.38 71 LYS A C 1
ATOM 590 O O . LYS A 1 71 ? -5.703 6.045 8.313 1.00 97.38 71 LYS A O 1
ATOM 595 N N . PHE A 1 72 ? -4.587 5.305 6.510 1.00 98.12 72 PHE A N 1
ATOM 596 C CA . PHE A 1 72 ? -4.601 3.888 6.856 1.00 98.12 72 PHE A CA 1
ATOM 597 C C . PHE A 1 72 ? -3.193 3.321 7.040 1.00 98.12 72 PHE A C 1
ATOM 599 O O . PHE A 1 72 ? -2.188 3.933 6.661 1.00 98.12 72 PHE A O 1
ATOM 606 N N . GLU A 1 73 ? -3.126 2.140 7.644 1.00 97.81 73 GLU A N 1
ATOM 607 C CA . GLU A 1 73 ? -1.934 1.301 7.588 1.00 97.81 73 GLU A CA 1
ATOM 608 C C . GLU A 1 73 ? -1.866 0.639 6.212 1.00 97.81 73 GLU A C 1
ATOM 610 O O . GLU A 1 73 ? -2.862 0.105 5.718 1.00 97.81 73 GLU A O 1
ATOM 615 N N . VAL A 1 74 ? -0.703 0.721 5.572 1.00 98.12 74 VAL A N 1
ATOM 616 C CA . VAL A 1 74 ? -0.485 0.193 4.227 1.00 98.12 74 VAL A CA 1
ATOM 617 C C . VAL A 1 74 ? 0.783 -0.639 4.218 1.00 98.12 74 VAL A C 1
ATOM 619 O O . VAL A 1 74 ? 1.839 -0.160 4.620 1.00 98.12 74 VAL A O 1
ATOM 622 N N . HIS A 1 75 ? 0.688 -1.860 3.706 1.00 97.62 75 HIS A N 1
ATOM 623 C CA . HIS A 1 75 ? 1.819 -2.738 3.441 1.00 97.62 75 HIS A CA 1
ATOM 624 C C . HIS A 1 75 ? 2.052 -2.830 1.935 1.00 97.62 75 HIS A C 1
ATOM 626 O O . HIS A 1 75 ? 1.120 -3.096 1.171 1.00 97.62 75 HIS A O 1
ATOM 632 N N . MET A 1 76 ? 3.298 -2.662 1.505 1.00 96.06 76 MET A N 1
ATOM 633 C CA . MET A 1 76 ? 3.689 -2.858 0.111 1.00 96.06 76 MET A CA 1
ATOM 634 C C . MET A 1 76 ? 5.044 -3.544 0.003 1.00 96.06 76 MET A C 1
ATOM 636 O O . MET A 1 76 ? 5.927 -3.335 0.835 1.00 96.06 76 MET A O 1
ATOM 640 N N . ILE A 1 77 ? 5.210 -4.336 -1.047 1.00 95.12 77 ILE A N 1
ATOM 641 C CA . ILE A 1 77 ? 6.480 -4.947 -1.417 1.00 95.12 77 ILE A CA 1
ATOM 642 C C . ILE A 1 77 ? 7.025 -4.178 -2.615 1.00 95.12 77 ILE A C 1
ATOM 644 O O . ILE A 1 77 ? 6.289 -3.863 -3.546 1.00 95.12 77 ILE A O 1
ATOM 648 N N . THR A 1 78 ? 8.313 -3.876 -2.600 1.00 93.19 78 THR A N 1
ATOM 649 C CA . THR A 1 78 ? 8.996 -3.209 -3.712 1.00 93.19 78 THR A CA 1
ATOM 650 C C . THR A 1 78 ? 10.371 -3.821 -3.888 1.00 93.19 78 THR A C 1
ATOM 652 O O . THR A 1 78 ? 10.990 -4.287 -2.927 1.00 93.19 78 THR A O 1
ATOM 655 N N . PHE A 1 79 ? 10.838 -3.849 -5.127 1.00 90.88 79 PHE A N 1
ATOM 656 C CA . PHE A 1 79 ? 12.212 -4.233 -5.435 1.00 90.88 79 PHE A CA 1
ATOM 657 C C . PHE A 1 79 ? 13.133 -3.009 -5.417 1.00 90.88 79 PHE A C 1
ATOM 659 O O . PHE A 1 79 ? 14.314 -3.121 -5.096 1.00 90.88 79 PHE A O 1
ATOM 666 N N . HIS A 1 80 ? 12.571 -1.829 -5.685 1.00 91.25 80 HIS A N 1
ATOM 667 C CA . HIS A 1 80 ? 13.319 -0.622 -6.002 1.00 91.25 80 HIS A CA 1
ATOM 668 C C . HIS A 1 80 ? 12.846 0.537 -5.122 1.00 91.25 80 HIS A C 1
ATOM 670 O O . HIS A 1 80 ? 11.918 1.273 -5.467 1.00 91.25 80 HIS A O 1
ATOM 676 N N . ILE A 1 81 ? 13.487 0.731 -3.966 1.00 91.62 81 ILE A N 1
ATOM 677 C CA . ILE A 1 81 ? 13.131 1.807 -3.022 1.00 91.62 81 ILE A CA 1
ATOM 678 C C . ILE A 1 81 ? 13.251 3.203 -3.654 1.00 91.62 81 ILE A C 1
ATOM 680 O O . ILE A 1 81 ? 12.546 4.149 -3.291 1.00 91.62 81 ILE A O 1
ATOM 684 N N . GLU A 1 82 ? 14.152 3.354 -4.617 1.00 92.31 82 GLU A N 1
ATOM 685 C CA . GLU A 1 82 ? 14.347 4.554 -5.413 1.00 92.31 82 GLU A CA 1
ATOM 686 C C . GLU A 1 82 ? 13.109 4.900 -6.242 1.00 92.31 82 GLU A C 1
ATOM 688 O O . GLU A 1 82 ? 12.824 6.090 -6.376 1.00 92.31 82 GLU A O 1
ATOM 693 N N . SER A 1 83 ? 12.332 3.896 -6.675 1.00 93.38 83 SER A N 1
ATOM 694 C CA . SER A 1 83 ? 11.087 4.080 -7.430 1.00 93.38 83 SER A CA 1
ATOM 695 C C . SER A 1 83 ? 9.982 4.733 -6.596 1.00 93.38 83 SER A C 1
ATOM 697 O O . SER A 1 83 ? 9.058 5.316 -7.156 1.00 93.38 83 SER A O 1
ATOM 699 N N . ILE A 1 84 ? 10.068 4.680 -5.260 1.00 95.69 84 ILE A N 1
ATOM 700 C CA . ILE A 1 84 ? 9.078 5.316 -4.390 1.00 95.69 84 ILE A CA 1
ATOM 701 C C . ILE A 1 84 ? 9.261 6.843 -4.445 1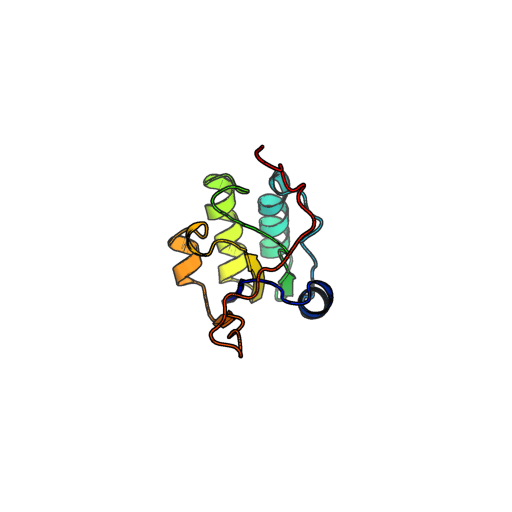.00 95.69 84 ILE A C 1
ATOM 703 O O . ILE A 1 84 ? 10.348 7.349 -4.117 1.00 95.69 84 ILE A O 1
ATOM 707 N N . PRO A 1 85 ? 8.210 7.615 -4.779 1.00 94.81 85 PRO A N 1
ATOM 708 C CA . PRO A 1 85 ? 8.290 9.064 -4.830 1.00 94.81 85 PRO A CA 1
ATOM 709 C C . PRO A 1 85 ? 8.575 9.637 -3.440 1.00 94.81 85 PRO A C 1
ATOM 711 O O . PRO A 1 85 ? 8.136 9.118 -2.411 1.00 94.81 85 PRO A O 1
ATOM 714 N N . HIS A 1 86 ? 9.294 10.761 -3.394 1.00 94.75 86 HIS A N 1
ATOM 715 C CA . HIS A 1 86 ? 9.688 11.394 -2.129 1.00 94.75 86 HIS A CA 1
ATOM 716 C C . HIS A 1 86 ? 8.483 11.715 -1.224 1.00 94.75 86 HIS A C 1
ATOM 718 O O . HIS A 1 86 ? 8.562 11.610 -0.003 1.00 94.75 86 HIS A O 1
ATOM 724 N N . SER A 1 87 ? 7.334 12.030 -1.827 1.00 94.44 87 SER A N 1
ATOM 725 C CA . SER A 1 87 ? 6.079 12.281 -1.115 1.00 94.44 87 SER A CA 1
ATOM 726 C C . SER A 1 87 ? 5.582 11.079 -0.304 1.00 94.44 87 SER A C 1
ATOM 728 O O . SER A 1 87 ? 4.977 11.295 0.742 1.00 94.44 87 SER A O 1
ATOM 730 N N . TRP A 1 88 ? 5.835 9.849 -0.757 1.00 96.56 88 TRP A N 1
ATOM 731 C CA . TRP A 1 88 ? 5.491 8.616 -0.042 1.00 96.56 88 TRP A CA 1
ATOM 732 C C . TRP A 1 88 ? 6.594 8.196 0.922 1.00 96.56 88 TRP A C 1
ATOM 734 O O . TRP A 1 88 ? 6.284 7.698 1.998 1.00 96.56 88 TRP A O 1
ATOM 744 N N . LYS A 1 89 ? 7.868 8.450 0.587 1.00 95.38 89 LYS A N 1
ATOM 745 C CA . LYS A 1 89 ? 9.007 8.191 1.489 1.00 95.38 89 LYS A CA 1
ATOM 746 C C . LYS A 1 89 ? 8.834 8.872 2.847 1.00 95.38 89 LYS A C 1
ATOM 748 O O . LYS A 1 89 ? 9.140 8.273 3.867 1.00 95.38 89 LYS A O 1
ATOM 753 N N . ASN A 1 90 ? 8.268 10.077 2.856 1.00 95.06 90 ASN A N 1
ATOM 754 C CA . ASN A 1 90 ? 7.963 10.820 4.082 1.00 95.06 90 ASN A CA 1
ATOM 755 C C . ASN A 1 90 ? 6.825 10.212 4.925 1.00 95.06 90 ASN A C 1
ATOM 757 O O . ASN A 1 90 ? 6.612 10.652 6.048 1.00 95.06 90 ASN A O 1
ATOM 761 N N . GLU A 1 91 ? 6.084 9.241 4.390 1.00 96.50 91 GLU A N 1
ATOM 762 C CA . GLU A 1 91 ? 5.009 8.521 5.086 1.00 96.50 91 GLU A CA 1
ATOM 763 C C . GLU A 1 91 ? 5.435 7.091 5.485 1.00 96.50 91 GLU A C 1
ATOM 765 O O . GLU A 1 91 ? 4.636 6.361 6.084 1.00 96.50 91 GLU A O 1
ATOM 770 N N . ILE A 1 92 ? 6.665 6.678 5.129 1.00 96.56 92 ILE A N 1
ATOM 771 C CA . ILE A 1 92 ? 7.244 5.393 5.536 1.00 96.56 92 ILE A CA 1
ATOM 772 C C . ILE A 1 92 ? 7.466 5.425 7.040 1.00 96.56 92 ILE A C 1
ATOM 774 O O . ILE A 1 92 ? 8.250 6.219 7.551 1.00 96.56 92 ILE A O 1
ATOM 778 N N . ASP A 1 93 ? 6.776 4.523 7.721 1.00 97.12 93 ASP A N 1
ATOM 779 C CA . ASP A 1 93 ? 6.950 4.274 9.143 1.00 97.12 93 ASP A CA 1
ATOM 780 C C . ASP A 1 93 ? 8.065 3.255 9.373 1.00 97.12 93 ASP A C 1
ATOM 782 O O . ASP A 1 93 ? 9.019 3.511 10.104 1.00 97.12 93 ASP A O 1
ATOM 786 N N . THR A 1 94 ? 7.987 2.122 8.671 1.00 95.19 94 THR A N 1
ATOM 787 C CA . THR A 1 94 ? 8.962 1.043 8.805 1.00 95.19 94 THR A CA 1
ATOM 788 C C . THR A 1 94 ? 9.389 0.521 7.437 1.00 95.19 94 THR A C 1
ATOM 790 O O . THR A 1 94 ? 8.562 0.143 6.603 1.00 95.19 94 THR A O 1
ATOM 793 N N . LEU A 1 95 ? 10.706 0.448 7.235 1.00 93.88 95 LEU A N 1
ATOM 794 C CA . LEU A 1 95 ? 11.336 -0.217 6.099 1.00 93.88 95 LEU A CA 1
ATOM 795 C C . LEU A 1 95 ? 11.900 -1.569 6.551 1.00 93.88 95 LEU A C 1
ATOM 797 O O . LEU A 1 95 ? 12.832 -1.625 7.352 1.00 93.88 95 LEU A O 1
ATOM 801 N N . TYR A 1 96 ? 11.354 -2.657 6.019 1.00 91.81 96 TYR A N 1
ATOM 802 C CA . TYR A 1 96 ? 11.833 -4.010 6.265 1.00 91.81 96 TYR A CA 1
ATOM 803 C C . TYR A 1 96 ? 12.841 -4.391 5.189 1.00 91.81 96 TYR A C 1
ATOM 805 O O . TYR A 1 96 ? 12.511 -4.488 4.008 1.00 91.81 96 TYR A O 1
ATOM 813 N N . VAL A 1 97 ? 14.077 -4.608 5.624 1.00 86.94 97 VAL A N 1
ATOM 814 C CA . VAL A 1 97 ? 15.168 -5.118 4.796 1.00 86.94 97 VAL A CA 1
ATOM 815 C C . VAL A 1 97 ? 15.544 -6.513 5.267 1.00 86.94 97 VAL A C 1
ATOM 817 O O . VAL A 1 97 ? 15.739 -6.752 6.463 1.00 86.94 97 VAL A O 1
ATOM 820 N N . LYS A 1 98 ? 15.685 -7.452 4.333 1.00 73.56 98 LYS A N 1
ATOM 821 C CA . LYS A 1 98 ? 16.296 -8.744 4.639 1.00 73.56 98 LYS A CA 1
ATOM 822 C C . LYS A 1 98 ? 17.801 -8.539 4.809 1.00 73.56 98 LYS A C 1
ATOM 824 O O . LYS A 1 98 ? 18.520 -8.340 3.836 1.00 73.56 98 LYS A O 1
ATOM 829 N N . ASN A 1 99 ? 18.293 -8.625 6.043 1.00 59.69 99 ASN A N 1
ATOM 830 C CA . ASN A 1 99 ? 19.727 -8.784 6.273 1.00 59.69 99 ASN A CA 1
ATOM 831 C C . ASN A 1 99 ? 20.143 -10.151 5.720 1.00 59.69 99 ASN A C 1
ATOM 833 O O . ASN A 1 99 ? 19.769 -11.186 6.281 1.00 59.69 99 ASN A O 1
ATOM 837 N N . SER A 1 100 ? 20.907 -10.169 4.624 1.00 55.81 100 SER A N 1
ATOM 838 C CA . SER A 1 100 ? 21.617 -11.382 4.219 1.00 55.81 100 SER A CA 1
ATOM 839 C C . SER A 1 100 ? 22.551 -11.753 5.368 1.00 55.81 100 SER A C 1
ATOM 841 O O . SER A 1 100 ? 23.483 -11.015 5.676 1.00 55.81 100 SER A O 1
ATOM 843 N N . LYS A 1 101 ? 22.260 -12.859 6.064 1.00 52.69 101 LYS A N 1
ATOM 844 C CA . LYS A 1 101 ? 23.086 -13.343 7.185 1.00 52.69 101 LYS A CA 1
ATOM 845 C C . LYS A 1 101 ? 24.482 -13.777 6.737 1.00 52.69 101 LYS A C 1
ATOM 847 O O . LYS A 1 101 ? 25.377 -13.880 7.567 1.00 52.69 101 LYS A O 1
ATOM 852 N N . ASP A 1 102 ? 24.667 -13.946 5.435 1.00 49.50 102 ASP A N 1
ATOM 853 C CA . ASP A 1 102 ? 25.933 -14.282 4.819 1.00 49.50 102 ASP A CA 1
ATOM 854 C C . ASP A 1 102 ? 26.395 -13.048 4.040 1.00 49.50 102 ASP A C 1
ATOM 856 O O . ASP A 1 102 ? 25.683 -12.578 3.149 1.00 49.50 102 ASP A O 1
ATOM 860 N N . GLY A 1 103 ? 27.581 -12.514 4.349 1.00 44.81 103 GLY A N 1
ATOM 861 C CA . GLY A 1 103 ? 28.231 -11.414 3.613 1.00 44.81 103 GLY A CA 1
ATOM 862 C C . GLY A 1 103 ? 28.615 -11.763 2.166 1.00 44.81 103 GLY A C 1
ATOM 863 O O . GLY A 1 103 ? 29.502 -11.148 1.585 1.00 44.81 103 GLY A O 1
ATOM 864 N N . HIS A 1 104 ? 27.966 -12.772 1.594 1.00 46.56 104 HIS A N 1
ATOM 865 C CA . HIS A 1 104 ? 28.090 -13.216 0.224 1.00 46.56 104 HIS A CA 1
ATOM 866 C C . HIS A 1 104 ? 26.822 -12.823 -0.531 1.00 46.56 104 HIS A C 1
ATOM 868 O O . HIS A 1 104 ? 25.708 -13.003 -0.037 1.00 46.56 104 HIS A O 1
ATOM 874 N N . ALA A 1 105 ? 26.994 -12.296 -1.744 1.00 46.25 105 ALA A N 1
ATOM 875 C CA . ALA A 1 105 ? 25.891 -12.062 -2.661 1.00 46.25 105 ALA A CA 1
ATOM 876 C C . ALA A 1 105 ? 25.195 -13.401 -2.936 1.00 46.25 105 ALA A C 1
ATOM 878 O O . ALA A 1 105 ? 25.712 -14.257 -3.654 1.00 46.25 105 ALA A O 1
ATOM 879 N N . LYS A 1 106 ? 24.033 -13.610 -2.319 1.00 46.03 106 LYS A N 1
ATOM 880 C CA . LYS A 1 106 ? 23.191 -14.757 -2.626 1.00 46.03 106 LYS A CA 1
ATOM 881 C C . LYS A 1 106 ? 22.502 -14.440 -3.947 1.00 46.03 106 LYS A C 1
ATOM 883 O O . LYS A 1 106 ? 21.583 -13.630 -3.979 1.00 46.03 106 LYS A O 1
ATOM 888 N N . VAL A 1 107 ? 22.993 -15.026 -5.036 1.00 48.59 107 VAL A N 1
ATOM 889 C CA . VAL A 1 107 ? 22.324 -14.948 -6.338 1.00 48.59 107 VAL A CA 1
ATOM 890 C C . VAL A 1 107 ? 20.980 -15.652 -6.188 1.00 48.59 107 VAL A C 1
ATOM 892 O O . VAL A 1 107 ? 20.922 -16.874 -6.041 1.00 48.59 107 VAL A O 1
ATOM 895 N N . ILE A 1 108 ? 19.906 -14.869 -6.150 1.00 50.12 108 ILE A N 1
ATOM 896 C CA . ILE A 1 108 ? 18.544 -15.384 -6.221 1.00 50.12 108 ILE A CA 1
ATOM 897 C C . ILE A 1 108 ? 18.281 -15.625 -7.710 1.00 50.12 108 ILE A C 1
ATOM 899 O O . ILE A 1 108 ? 18.269 -14.693 -8.510 1.00 50.12 108 ILE A O 1
ATOM 903 N N . ASN A 1 109 ? 18.212 -16.897 -8.100 1.00 46.91 109 ASN A N 1
ATOM 904 C CA . ASN A 1 109 ? 17.945 -17.304 -9.474 1.00 46.91 109 ASN A CA 1
ATOM 905 C C . ASN A 1 109 ? 16.427 -17.430 -9.662 1.00 46.91 109 ASN A C 1
ATOM 907 O O . ASN A 1 109 ? 15.864 -18.497 -9.421 1.00 46.91 109 ASN A O 1
ATOM 911 N N . ASP A 1 110 ? 15.784 -16.341 -10.085 1.00 49.00 110 ASP A N 1
ATOM 912 C CA . ASP A 1 110 ? 14.332 -16.265 -10.320 1.00 49.00 110 ASP A CA 1
ATOM 913 C C . ASP A 1 110 ? 13.901 -16.848 -11.685 1.00 49.00 110 ASP A C 1
ATOM 915 O O . ASP A 1 110 ? 12.808 -16.578 -12.180 1.00 49.00 110 ASP A O 1
ATOM 919 N N . GLY A 1 111 ? 14.744 -17.677 -12.313 1.00 48.66 111 GLY A N 1
ATOM 920 C CA . GLY A 1 111 ? 14.370 -18.461 -13.493 1.00 48.66 111 GLY A CA 1
ATOM 921 C C . GLY A 1 111 ? 14.317 -17.691 -14.817 1.00 48.66 111 GLY A C 1
ATOM 922 O O . GLY A 1 111 ? 13.711 -18.178 -15.772 1.00 48.66 111 GLY A O 1
ATOM 923 N N . SER A 1 112 ? 14.954 -16.522 -14.923 1.00 39.25 112 SER A N 1
ATOM 924 C CA . SER A 1 112 ? 15.158 -15.866 -16.219 1.00 39.25 112 SER A CA 1
ATOM 925 C C . SER A 1 112 ? 16.218 -16.606 -17.052 1.00 39.25 112 SER A C 1
ATOM 927 O O . SER A 1 112 ? 17.196 -17.146 -16.533 1.00 39.25 112 SER A O 1
ATOM 929 N N . VAL A 1 113 ? 15.985 -16.693 -18.366 1.00 43.09 113 VAL A N 1
ATOM 930 C CA . VAL A 1 113 ? 16.800 -17.490 -19.296 1.00 43.09 113 VAL A CA 1
ATOM 931 C C . VAL A 1 113 ? 18.236 -16.965 -19.335 1.00 43.09 113 VAL A C 1
ATOM 933 O O . VAL A 1 113 ? 18.481 -15.816 -19.697 1.00 43.09 113 VAL A O 1
ATOM 936 N N . VAL A 1 114 ? 19.190 -17.836 -19.001 1.00 46.25 114 VAL A N 1
ATOM 937 C CA . VAL A 1 114 ? 20.624 -17.577 -19.155 1.00 46.25 114 VAL A CA 1
ATOM 938 C C . VAL A 1 114 ? 20.946 -17.575 -20.649 1.00 46.25 114 VAL A C 1
ATOM 940 O O . VAL A 1 114 ? 21.028 -18.635 -21.272 1.00 46.25 114 VAL A O 1
ATOM 943 N N . HIS A 1 115 ? 21.136 -16.395 -21.237 1.00 43.03 115 HIS A N 1
ATOM 944 C CA . HIS A 1 115 ? 21.829 -16.304 -22.516 1.00 43.03 115 HIS A CA 1
ATOM 945 C C . HIS A 1 115 ? 23.289 -16.694 -22.278 1.00 43.03 115 HIS A C 1
ATOM 947 O O . HIS A 1 115 ? 24.039 -15.990 -21.607 1.00 43.03 115 HIS A O 1
ATOM 953 N N . THR A 1 116 ? 23.666 -17.870 -22.771 1.00 40.66 116 THR A N 1
ATOM 954 C CA . THR A 1 116 ? 25.060 -18.302 -22.843 1.00 40.66 116 THR A CA 1
ATOM 955 C C . THR A 1 116 ? 25.706 -17.534 -23.989 1.00 40.66 116 THR A C 1
ATOM 957 O O . THR A 1 116 ? 25.378 -17.769 -25.149 1.00 40.66 116 THR A O 1
ATOM 960 N N . GLU A 1 117 ? 26.578 -16.580 -23.668 1.00 41.66 117 GLU A N 1
ATOM 961 C CA . GLU A 1 117 ? 27.486 -16.005 -24.659 1.00 41.66 117 GLU A CA 1
ATOM 962 C C . GLU A 1 117 ? 28.620 -17.004 -24.927 1.00 41.66 117 GLU A C 1
ATOM 964 O O . GLU A 1 117 ? 29.222 -17.554 -24.001 1.00 41.66 117 GLU A O 1
ATOM 969 N N . SER A 1 118 ? 28.809 -17.288 -26.215 1.00 41.34 118 SER A N 1
ATOM 970 C CA . SER A 1 118 ? 29.799 -18.185 -26.821 1.00 41.34 118 SER A CA 1
ATOM 971 C C . SER A 1 118 ? 31.206 -17.607 -26.845 1.00 41.34 118 SER A C 1
ATOM 973 O O . SER A 1 118 ? 31.301 -16.397 -27.151 1.00 41.34 118 SER A O 1
#

Secondary structure (DSSP, 8-state):
-EEEEESS--HHHHHTT-SEE-TTS-HHHHHHHHHHHHHH-SS-EEEEEE--HHHHS-HHHHHHHHHHHHHSEEEEEES-GGGS-HHHHTTEEEEEE---SSSS--------------

Organism: NCBI:txid1070528

Sequence (118 aa):
MLHVYLYDHSFEELRQKATIDMSKIPTDRLADECDNIVQHHKSCILFFGYLDVGWMLDPKHEARIRNAIRKFEVHMITFHIESIPHSWKNEIDTLYVKNSKDGHAKVINDGSVVHTES

pLDDT: mean 86.28, std 18.4, range [39.25, 98.25]

Radius of gyration: 15.91 Å; chains: 1; bounding box: 46×31×36 Å